Protein AF-A0A6P0VB14-F1 (afdb_monomer_lite)

Foldseek 3Di:
DLQVLQQVLCCVVVVDDSVLSVVQVVVVCVVVVVDDSVNSSVCSVVVQWDQDPSHIDGDVVVVVVPD

Secondary structure (DSSP, 8-state):
-HHHHHHHHHHHHH---HHHHHHHHHHHHHH-TT--HHHHHHHHHTT-EEEETTEEEE-HHHHTT--

pLDDT: mean 86.86, std 12.61, range [42.84, 95.19]

Sequence (67 aa):
MSKEQVFAIMLMRFNLSPAKATLIIQTWFKQHPAENWETLKKLLSNNQVIVHEGMLISNPVLARHAR

Structure (mmCIF, N/CA/C/O backbone):
data_AF-A0A6P0VB14-F1
#
_entry.id   AF-A0A6P0VB14-F1
#
loop_
_atom_site.group_PDB
_atom_site.id
_atom_site.type_symbol
_atom_site.label_atom_id
_atom_site.label_alt_id
_atom_site.label_comp_id
_atom_site.label_asym_id
_atom_site.label_entity_id
_atom_site.label_seq_id
_atom_site.pdbx_PDB_ins_code
_atom_site.Cartn_x
_atom_site.Cartn_y
_atom_site.Cartn_z
_atom_site.occupancy
_atom_site.B_iso_or_equiv
_atom_site.auth_seq_id
_atom_site.auth_comp_id
_atom_site.auth_asym_id
_atom_site.auth_atom_id
_atom_site.pdbx_PDB_model_num
ATOM 1 N N . MET A 1 1 ? -4.741 14.674 3.909 1.00 61.97 1 MET A N 1
ATOM 2 C CA . MET A 1 1 ? -5.243 14.679 2.517 1.00 61.97 1 MET A CA 1
ATOM 3 C C . MET A 1 1 ? -4.566 13.607 1.659 1.00 61.97 1 MET A C 1
ATOM 5 O O . MET A 1 1 ? -5.266 12.908 0.938 1.00 61.97 1 MET A O 1
ATOM 9 N N . SER A 1 2 ? -3.238 13.427 1.711 1.00 80.00 2 SER A N 1
ATOM 10 C CA . SER A 1 2 ? -2.543 12.413 0.886 1.00 80.00 2 SER A CA 1
ATOM 11 C C . SER A 1 2 ? -2.812 10.967 1.334 1.00 80.00 2 SER A C 1
ATOM 13 O O . SER A 1 2 ? -2.931 10.074 0.500 1.00 80.00 2 SER A O 1
ATOM 15 N N . LYS A 1 3 ? -2.963 10.730 2.644 1.00 90.25 3 LYS A N 1
ATOM 16 C CA . LYS A 1 3 ? -3.209 9.401 3.227 1.00 90.25 3 LYS A CA 1
ATOM 17 C C . LYS A 1 3 ? -4.596 8.860 2.881 1.00 90.25 3 LYS A C 1
ATOM 19 O O . LYS A 1 3 ? -4.718 7.717 2.453 1.00 90.25 3 LYS A O 1
ATOM 24 N N . GLU A 1 4 ? -5.631 9.682 3.027 1.00 92.38 4 GLU A N 1
ATOM 25 C CA . GLU A 1 4 ? -7.021 9.305 2.749 1.00 92.38 4 GLU A CA 1
ATOM 26 C C . GLU A 1 4 ? -7.200 8.919 1.277 1.00 92.38 4 GLU A C 1
ATOM 28 O O . GLU A 1 4 ? -7.866 7.937 0.967 1.00 92.38 4 GLU A O 1
ATOM 33 N N . GLN A 1 5 ? -6.531 9.638 0.371 1.00 92.00 5 GLN A N 1
ATOM 34 C CA . GLN A 1 5 ? -6.543 9.340 -1.061 1.00 92.00 5 GLN A CA 1
ATOM 35 C C . GLN A 1 5 ? -5.836 8.023 -1.393 1.00 92.00 5 GLN A C 1
ATOM 37 O O . GLN A 1 5 ? -6.357 7.245 -2.188 1.00 92.00 5 GLN A O 1
ATOM 42 N N . VAL A 1 6 ? -4.688 7.736 -0.766 1.00 93.69 6 VAL A N 1
ATOM 43 C CA . VAL A 1 6 ? -4.016 6.432 -0.906 1.00 93.69 6 VAL A CA 1
ATOM 44 C C . VAL A 1 6 ? -4.950 5.307 -0.466 1.00 93.69 6 VAL A C 1
ATOM 46 O O . VAL A 1 6 ? -5.129 4.342 -1.204 1.00 93.69 6 VAL A O 1
ATOM 49 N N . PHE A 1 7 ? -5.602 5.448 0.690 1.00 93.88 7 PHE A N 1
ATOM 50 C CA . PHE A 1 7 ? -6.575 4.461 1.158 1.00 93.88 7 PHE A CA 1
ATOM 51 C C . PHE A 1 7 ? -7.758 4.310 0.202 1.00 93.88 7 PHE A C 1
ATOM 53 O O . PHE A 1 7 ? -8.107 3.184 -0.137 1.00 93.88 7 PHE A O 1
ATOM 60 N N . ALA A 1 8 ? -8.337 5.409 -0.282 1.00 93.56 8 ALA A N 1
ATOM 61 C CA . ALA A 1 8 ? -9.435 5.361 -1.242 1.00 93.56 8 ALA A CA 1
ATOM 62 C C . ALA A 1 8 ? -9.040 4.599 -2.515 1.00 93.56 8 ALA A C 1
ATOM 64 O O . ALA A 1 8 ? -9.773 3.712 -2.942 1.00 93.56 8 ALA A O 1
ATOM 65 N N . ILE A 1 9 ? -7.849 4.859 -3.070 1.00 91.69 9 ILE A N 1
ATOM 66 C CA . ILE A 1 9 ? -7.339 4.106 -4.223 1.00 91.69 9 ILE A CA 1
ATOM 67 C C . ILE A 1 9 ? -7.180 2.625 -3.863 1.00 91.69 9 ILE A C 1
ATOM 69 O O . ILE A 1 9 ? -7.617 1.768 -4.626 1.00 91.69 9 ILE A O 1
ATOM 73 N N . MET A 1 10 ? -6.606 2.305 -2.700 1.00 93.00 10 MET A N 1
ATOM 74 C CA . MET A 1 10 ? -6.401 0.916 -2.278 1.00 93.00 10 MET A CA 1
ATOM 75 C C . MET A 1 10 ? -7.711 0.132 -2.154 1.00 93.00 10 MET A C 1
ATOM 77 O O . MET A 1 10 ? -7.794 -1.010 -2.606 1.00 93.00 10 MET A O 1
ATOM 81 N N . LEU A 1 11 ? -8.743 0.758 -1.588 1.00 93.62 11 LEU A N 1
ATOM 82 C CA . LEU A 1 11 ? -10.061 0.155 -1.414 1.00 93.62 11 LEU A CA 1
ATOM 83 C C . LEU A 1 11 ? -10.816 0.050 -2.742 1.00 93.62 11 LEU A C 1
ATOM 85 O O . LEU A 1 11 ? -11.307 -1.019 -3.084 1.00 93.62 11 LEU A O 1
ATOM 89 N N . MET A 1 12 ? -10.890 1.139 -3.509 1.00 92.88 12 MET A N 1
ATOM 90 C CA . MET A 1 12 ? -11.727 1.205 -4.709 1.00 92.88 12 MET A CA 1
ATOM 91 C C . MET A 1 12 ? -11.107 0.479 -5.899 1.00 92.88 12 MET A C 1
ATOM 93 O O . MET A 1 12 ? -11.808 -0.191 -6.649 1.00 92.88 12 MET A O 1
ATOM 97 N N . ARG A 1 13 ? -9.793 0.611 -6.097 1.00 90.31 13 ARG A N 1
ATOM 98 C CA . ARG A 1 13 ? -9.127 0.094 -7.295 1.00 90.31 13 ARG A CA 1
ATOM 99 C C . ARG A 1 13 ? -8.726 -1.366 -7.162 1.00 90.31 13 ARG A C 1
ATOM 101 O O . ARG A 1 13 ? -8.856 -2.122 -8.117 1.00 90.31 13 ARG A O 1
ATOM 108 N N . PHE A 1 14 ? -8.201 -1.750 -6.002 1.00 88.50 14 PHE A N 1
ATOM 109 C CA . PHE A 1 14 ? -7.714 -3.111 -5.767 1.00 88.50 14 PHE A CA 1
ATOM 110 C C . PHE A 1 14 ? -8.726 -3.979 -5.011 1.00 88.50 14 PHE A C 1
ATOM 112 O O . PHE A 1 14 ? -8.417 -5.124 -4.692 1.00 88.50 14 PHE A O 1
ATOM 119 N N . ASN A 1 15 ? -9.923 -3.444 -4.734 1.00 88.50 15 ASN A N 1
ATOM 120 C CA . ASN A 1 15 ? -11.008 -4.119 -4.018 1.00 88.50 15 ASN A CA 1
ATOM 121 C C . ASN A 1 15 ? -10.542 -4.763 -2.697 1.00 88.50 15 ASN A C 1
ATOM 123 O O . ASN A 1 15 ? -10.912 -5.886 -2.347 1.00 88.50 15 ASN A O 1
ATOM 127 N N . LEU A 1 16 ? -9.646 -4.073 -1.987 1.00 89.50 16 LEU A N 1
ATOM 128 C CA . LEU A 1 16 ? -9.074 -4.557 -0.737 1.00 89.50 16 LEU A CA 1
ATOM 129 C C . LEU A 1 16 ? -9.987 -4.217 0.438 1.00 89.50 16 LEU A C 1
ATOM 131 O O . LEU A 1 16 ? -10.624 -3.168 0.465 1.00 89.50 16 LEU A O 1
ATOM 135 N N . SER A 1 17 ? -9.979 -5.062 1.469 1.00 93.06 17 SER A N 1
ATOM 136 C CA . SER A 1 17 ? -10.564 -4.685 2.756 1.00 93.06 17 SER A CA 1
ATOM 137 C C . SER A 1 17 ? -9.685 -3.639 3.466 1.00 93.06 17 SER A C 1
ATOM 139 O O . SER A 1 17 ? -8.464 -3.636 3.271 1.00 93.06 17 SER A O 1
ATOM 141 N N . PRO A 1 18 ? -10.247 -2.795 4.353 1.00 92.50 18 PRO A N 1
ATOM 142 C CA . PRO A 1 18 ? -9.474 -1.791 5.096 1.00 92.50 18 PRO A CA 1
ATOM 143 C C . PRO A 1 18 ? -8.281 -2.359 5.872 1.00 92.50 18 PRO A C 1
ATOM 145 O O . PRO A 1 18 ? -7.194 -1.776 5.858 1.00 92.50 18 PRO A O 1
ATOM 148 N N . ALA A 1 19 ? -8.450 -3.530 6.493 1.00 93.62 19 ALA A N 1
ATOM 149 C CA . ALA A 1 19 ? -7.376 -4.209 7.213 1.00 93.62 19 ALA A CA 1
ATOM 150 C C . ALA A 1 19 ? -6.232 -4.627 6.271 1.00 93.62 19 ALA A C 1
ATOM 152 O O . ALA A 1 19 ? -5.067 -4.347 6.554 1.00 93.62 19 ALA A O 1
ATOM 153 N N . LYS A 1 20 ? -6.556 -5.224 5.114 1.00 92.62 20 LYS A N 1
ATOM 154 C CA . LYS A 1 20 ? -5.553 -5.616 4.111 1.00 92.62 20 LYS A CA 1
ATOM 155 C C . LYS A 1 20 ? -4.859 -4.402 3.499 1.00 92.62 20 LYS A C 1
ATOM 157 O O . LYS A 1 20 ? -3.638 -4.403 3.394 1.00 92.62 20 LYS A O 1
ATOM 162 N N . ALA A 1 21 ? -5.607 -3.358 3.142 1.00 94.00 21 ALA A N 1
ATOM 163 C CA . ALA A 1 21 ? -5.038 -2.127 2.599 1.00 94.00 21 ALA A CA 1
ATOM 164 C C . ALA A 1 21 ? -4.032 -1.500 3.576 1.00 94.00 21 ALA A C 1
ATOM 166 O O . ALA A 1 21 ? -2.926 -1.144 3.178 1.00 94.00 21 ALA A O 1
ATOM 167 N N . THR A 1 22 ? -4.381 -1.440 4.865 1.00 94.00 22 THR A N 1
ATOM 168 C CA . THR A 1 22 ? -3.490 -0.924 5.912 1.00 94.00 22 THR A CA 1
ATOM 169 C C . THR A 1 22 ? -2.209 -1.743 6.010 1.00 94.00 22 THR A C 1
ATOM 171 O O . THR A 1 22 ? -1.122 -1.167 6.012 1.00 94.00 22 THR A O 1
ATOM 174 N N . LEU A 1 23 ? -2.327 -3.075 6.052 1.00 95.19 23 LEU A N 1
ATOM 175 C CA . LEU A 1 23 ? -1.175 -3.972 6.134 1.00 95.19 23 LEU A CA 1
ATOM 176 C C . LEU A 1 23 ? -0.237 -3.784 4.937 1.00 95.19 23 LEU A C 1
ATOM 178 O O . LEU A 1 23 ? 0.965 -3.627 5.118 1.00 95.19 23 LEU A O 1
ATOM 182 N N . ILE A 1 24 ? -0.789 -3.738 3.723 1.00 95.00 24 ILE A N 1
ATOM 183 C CA . ILE A 1 24 ? -0.010 -3.578 2.491 1.00 95.00 24 ILE A CA 1
ATOM 184 C C . ILE A 1 24 ? 0.750 -2.250 2.489 1.00 95.00 24 ILE A C 1
ATOM 186 O O . ILE A 1 24 ? 1.942 -2.221 2.192 1.00 95.00 24 ILE A O 1
ATOM 190 N N . ILE A 1 25 ? 0.080 -1.155 2.854 1.00 93.81 25 ILE A N 1
ATOM 191 C CA . ILE A 1 25 ? 0.701 0.171 2.925 1.00 93.81 25 ILE A CA 1
ATOM 192 C C . ILE A 1 25 ? 1.816 0.199 3.980 1.00 93.81 25 ILE A C 1
ATOM 194 O O . ILE A 1 25 ? 2.885 0.753 3.737 1.00 93.81 25 ILE A O 1
ATOM 198 N N . GLN A 1 26 ? 1.593 -0.400 5.153 1.00 93.88 26 GLN A N 1
ATOM 199 C CA . GLN A 1 26 ? 2.622 -0.479 6.193 1.00 93.88 26 GLN A CA 1
ATOM 200 C C . GLN A 1 26 ? 3.837 -1.282 5.727 1.00 93.88 26 GLN A C 1
ATOM 202 O O . GLN A 1 26 ? 4.969 -0.874 5.974 1.00 93.88 26 GLN A O 1
ATOM 207 N N . THR A 1 27 ? 3.612 -2.403 5.042 1.00 94.50 27 THR A N 1
ATOM 208 C CA . THR A 1 27 ? 4.686 -3.210 4.456 1.00 94.50 27 THR A CA 1
ATOM 209 C C . THR A 1 27 ? 5.468 -2.418 3.411 1.00 94.50 27 THR A C 1
ATOM 211 O O . TH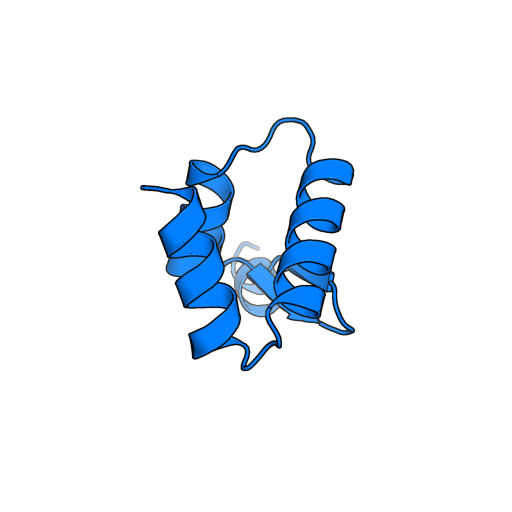R A 1 27 ? 6.695 -2.430 3.456 1.00 94.50 27 THR A O 1
ATOM 214 N N . TRP A 1 28 ? 4.786 -1.657 2.548 1.00 94.19 28 TRP A N 1
ATOM 215 C CA . TRP A 1 28 ? 5.436 -0.776 1.574 1.00 94.19 28 TRP A CA 1
ATOM 216 C C . TRP A 1 28 ? 6.373 0.228 2.252 1.00 94.19 28 TRP A C 1
ATOM 218 O O . TRP A 1 28 ? 7.553 0.277 1.932 1.00 94.19 28 TRP A O 1
ATOM 228 N N . PHE A 1 29 ? 5.899 0.971 3.257 1.00 94.31 29 PHE A N 1
ATOM 229 C CA . PHE A 1 29 ? 6.746 1.950 3.952 1.00 94.31 29 PHE A CA 1
ATOM 230 C C . PHE A 1 29 ? 7.890 1.320 4.754 1.00 94.31 29 PHE A C 1
ATOM 232 O O . PHE A 1 29 ? 8.923 1.957 4.939 1.00 94.31 29 PHE A O 1
ATOM 239 N N . LYS A 1 30 ? 7.749 0.067 5.207 1.00 93.81 30 LYS A N 1
ATOM 240 C CA . LYS A 1 30 ? 8.868 -0.677 5.806 1.00 93.81 30 LYS A CA 1
ATOM 241 C C . LYS A 1 30 ? 9.947 -1.022 4.778 1.00 93.81 30 LYS A C 1
ATOM 243 O O . LYS A 1 30 ? 11.124 -0.985 5.114 1.00 93.81 30 LYS A O 1
ATOM 248 N N . GLN A 1 31 ? 9.552 -1.365 3.553 1.00 91.94 31 GLN A N 1
ATOM 249 C CA . GLN A 1 31 ? 10.476 -1.677 2.457 1.00 91.94 31 GLN A CA 1
ATOM 250 C C . GLN A 1 31 ? 11.079 -0.411 1.827 1.00 91.94 31 GLN A C 1
ATOM 252 O O . GLN A 1 31 ? 12.223 -0.428 1.384 1.00 91.94 31 GLN A O 1
ATOM 257 N N . HIS A 1 32 ? 10.333 0.695 1.848 1.00 92.56 32 HIS A N 1
ATOM 258 C CA . HIS A 1 32 ? 10.687 1.977 1.244 1.00 92.56 32 HIS A CA 1
ATOM 259 C C . HIS A 1 32 ? 10.679 3.110 2.291 1.00 92.56 32 HIS A C 1
ATOM 261 O O . HIS A 1 32 ? 9.854 4.022 2.211 1.00 92.56 32 HIS A O 1
ATOM 267 N N . PRO A 1 33 ? 11.591 3.097 3.283 1.00 92.06 33 PRO A N 1
ATOM 268 C CA . PRO A 1 33 ? 11.558 4.040 4.407 1.00 92.06 33 PRO A CA 1
ATOM 269 C C . PRO A 1 33 ? 11.811 5.504 4.011 1.00 92.06 33 PRO A C 1
ATOM 271 O O . PRO A 1 33 ? 11.472 6.408 4.768 1.00 92.06 33 PRO A O 1
ATOM 274 N N . ALA A 1 34 ? 12.400 5.749 2.835 1.00 91.75 34 ALA A N 1
ATOM 275 C CA . ALA A 1 34 ? 12.607 7.092 2.292 1.00 91.75 34 ALA A CA 1
ATOM 276 C C . ALA A 1 34 ? 11.359 7.667 1.594 1.00 91.75 34 ALA A C 1
ATOM 278 O O . ALA A 1 34 ? 11.319 8.857 1.279 1.00 91.75 34 ALA A O 1
ATOM 279 N N . GLU A 1 35 ? 10.347 6.841 1.318 1.00 92.00 35 GLU A N 1
ATOM 280 C CA . GLU A 1 35 ? 9.129 7.280 0.647 1.00 92.00 35 GLU A CA 1
ATOM 281 C C . GLU A 1 35 ? 8.097 7.827 1.632 1.00 92.00 35 GLU A C 1
ATOM 283 O O . GLU A 1 35 ? 8.010 7.426 2.790 1.00 92.00 35 GLU A O 1
ATOM 288 N N . ASN A 1 36 ? 7.255 8.735 1.143 1.00 93.62 36 ASN A N 1
ATOM 289 C CA . ASN A 1 36 ? 6.160 9.310 1.910 1.00 93.62 36 ASN A CA 1
ATOM 290 C C . ASN A 1 36 ? 4.809 9.067 1.214 1.00 93.62 36 ASN A C 1
ATOM 292 O O . ASN A 1 36 ? 4.722 8.514 0.114 1.00 93.62 36 ASN A O 1
ATOM 296 N N . TRP A 1 37 ? 3.729 9.501 1.863 1.00 94.19 37 TRP A N 1
ATOM 297 C CA . TRP A 1 37 ? 2.364 9.349 1.352 1.00 94.19 37 TRP A CA 1
ATOM 298 C C . TRP A 1 37 ? 2.134 9.997 -0.016 1.00 94.19 37 TRP A C 1
ATOM 300 O O . TRP A 1 37 ? 1.318 9.497 -0.787 1.00 94.19 37 TRP A O 1
ATOM 310 N N . GLU A 1 38 ? 2.825 11.092 -0.336 1.00 94.19 38 GLU A N 1
ATOM 311 C CA . GLU A 1 38 ? 2.699 11.732 -1.647 1.00 94.19 38 GLU A CA 1
ATOM 312 C C . GLU A 1 38 ? 3.387 10.928 -2.746 1.00 94.19 38 GLU A C 1
ATOM 314 O O . GLU A 1 38 ? 2.820 10.789 -3.830 1.00 94.19 38 GLU A O 1
ATOM 319 N N . THR A 1 39 ? 4.566 10.365 -2.468 1.00 92.44 39 THR A N 1
ATOM 320 C CA . THR A 1 39 ? 5.259 9.462 -3.395 1.00 92.44 39 THR A CA 1
ATOM 321 C C . THR A 1 39 ? 4.386 8.256 -3.703 1.00 92.44 39 THR A C 1
ATOM 323 O O . THR A 1 39 ? 4.087 7.998 -4.868 1.00 92.44 39 THR A O 1
ATOM 326 N N . LEU A 1 40 ? 3.873 7.585 -2.668 1.00 93.56 40 LEU A N 1
ATOM 327 C CA . LEU A 1 40 ? 3.002 6.428 -2.846 1.00 93.56 40 LEU A CA 1
ATOM 328 C C . LEU A 1 40 ? 1.715 6.790 -3.604 1.00 93.56 40 LEU A C 1
ATOM 330 O O . LEU A 1 40 ? 1.307 6.066 -4.511 1.00 93.56 40 LEU A O 1
ATOM 334 N N . LYS A 1 41 ? 1.099 7.942 -3.302 1.00 93.94 41 LYS A N 1
ATOM 335 C CA . LYS A 1 41 ? -0.049 8.451 -4.067 1.00 93.94 41 LYS A CA 1
ATOM 336 C C . LYS A 1 41 ? 0.297 8.608 -5.548 1.00 93.94 41 LYS A C 1
ATOM 338 O O . LYS A 1 41 ? -0.464 8.133 -6.383 1.00 93.94 41 LYS A O 1
ATOM 343 N N . LYS A 1 42 ? 1.418 9.258 -5.884 1.00 93.12 42 LYS A N 1
ATOM 344 C CA . LYS A 1 42 ? 1.850 9.445 -7.280 1.00 93.12 42 LYS A CA 1
ATOM 345 C C . LYS A 1 42 ? 2.050 8.103 -7.978 1.00 93.12 42 LYS A C 1
ATOM 347 O O . LYS A 1 42 ? 1.521 7.916 -9.068 1.00 93.12 42 LYS A O 1
ATOM 352 N N . LEU A 1 43 ? 2.731 7.156 -7.332 1.00 92.62 43 LEU A N 1
ATOM 353 C CA . LEU A 1 43 ? 2.951 5.814 -7.876 1.00 92.62 43 LEU A CA 1
ATOM 354 C C . LEU A 1 43 ? 1.628 5.090 -8.167 1.00 92.62 43 LEU A C 1
ATOM 356 O O . LEU A 1 43 ? 1.452 4.512 -9.241 1.00 92.62 43 LEU A O 1
ATOM 360 N N . LEU A 1 44 ? 0.678 5.158 -7.232 1.00 92.38 44 LEU A N 1
ATOM 361 C CA . LEU A 1 44 ? -0.652 4.567 -7.374 1.00 92.38 44 LEU A CA 1
ATOM 362 C C . LEU A 1 44 ? -1.470 5.244 -8.482 1.00 92.38 44 LEU A C 1
ATOM 364 O O . LEU A 1 44 ? -2.068 4.556 -9.308 1.00 92.38 44 LEU A O 1
ATOM 368 N N . SER A 1 45 ? -1.491 6.578 -8.524 1.00 90.38 45 SER A N 1
ATOM 369 C CA . SER A 1 45 ? -2.214 7.354 -9.540 1.00 90.38 45 SER A CA 1
ATOM 370 C C . SER A 1 45 ? -1.638 7.168 -10.945 1.00 90.38 45 SER A C 1
ATOM 372 O O . SER A 1 45 ? -2.398 7.129 -11.906 1.00 90.38 45 SER A O 1
ATOM 374 N N . ASN A 1 46 ? -0.322 6.988 -11.064 1.00 90.81 46 ASN A N 1
ATOM 375 C CA . ASN A 1 46 ? 0.366 6.782 -12.339 1.00 90.81 46 ASN A CA 1
ATOM 376 C C . ASN A 1 46 ? 0.416 5.307 -12.773 1.00 90.81 46 ASN A C 1
ATOM 378 O O . ASN A 1 46 ? 1.095 4.979 -13.743 1.00 90.81 46 ASN A O 1
ATOM 382 N N . ASN A 1 47 ? -0.255 4.397 -12.058 1.00 88.75 47 ASN A N 1
ATOM 383 C CA . ASN A 1 47 ? -0.228 2.951 -12.324 1.00 88.75 47 ASN A CA 1
ATOM 384 C C . ASN A 1 47 ?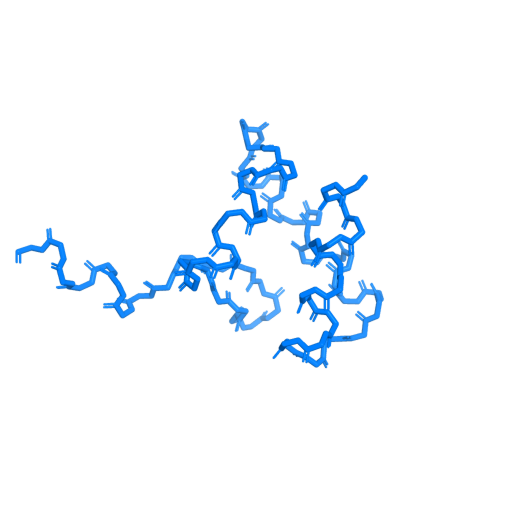 1.1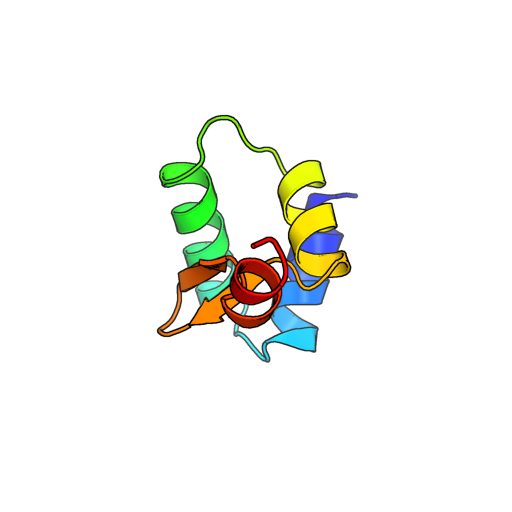84 2.337 -12.281 1.00 88.75 47 ASN A C 1
ATOM 386 O O . ASN A 1 47 ? 1.423 1.291 -12.889 1.00 88.75 47 ASN A O 1
ATOM 390 N N . GLN A 1 48 ? 2.115 2.974 -11.568 1.00 90.81 48 GLN A N 1
ATOM 391 C CA . GLN A 1 48 ? 3.506 2.534 -11.444 1.00 90.81 48 GLN A CA 1
ATOM 392 C C . GLN A 1 48 ? 3.678 1.417 -10.420 1.00 90.81 48 GLN A C 1
ATOM 394 O O . GLN A 1 48 ? 4.707 0.750 -10.428 1.00 90.81 48 GLN A O 1
ATOM 399 N N . VAL A 1 49 ? 2.668 1.177 -9.585 1.00 91.31 49 VAL A N 1
ATOM 400 C CA . VAL A 1 49 ? 2.611 0.051 -8.652 1.00 91.31 49 VAL A CA 1
ATOM 401 C C . VAL A 1 49 ? 1.310 -0.727 -8.825 1.00 91.31 49 VAL A C 1
ATOM 403 O O . VAL A 1 49 ? 0.272 -0.168 -9.191 1.00 91.31 49 VAL A O 1
ATOM 406 N N . ILE A 1 50 ? 1.374 -2.026 -8.560 1.00 91.50 50 ILE A N 1
ATOM 407 C CA . ILE A 1 50 ? 0.238 -2.949 -8.568 1.00 91.50 50 ILE A CA 1
ATOM 408 C C . ILE A 1 50 ? 0.219 -3.751 -7.270 1.00 91.50 50 ILE A C 1
ATOM 410 O O . ILE A 1 50 ? 1.251 -3.912 -6.621 1.00 91.50 50 ILE A O 1
ATOM 414 N N . VAL A 1 51 ? -0.950 -4.277 -6.907 1.00 90.56 51 VAL A N 1
ATOM 415 C CA . VAL A 1 51 ? -1.059 -5.252 -5.819 1.00 90.56 51 VAL A CA 1
ATOM 416 C C . VAL A 1 51 ? -0.861 -6.650 -6.396 1.00 90.56 51 VAL A C 1
ATOM 418 O O . VAL A 1 51 ? -1.626 -7.081 -7.256 1.00 90.56 51 VAL A O 1
ATOM 421 N N . HIS A 1 52 ? 0.154 -7.359 -5.915 1.00 87.56 52 HIS A N 1
ATOM 422 C CA . HIS A 1 52 ? 0.451 -8.740 -6.278 1.00 87.56 52 HIS A CA 1
ATOM 423 C C . HIS A 1 52 ? 0.717 -9.541 -5.006 1.00 87.56 52 HIS A C 1
ATOM 425 O O . HIS A 1 52 ? 1.470 -9.09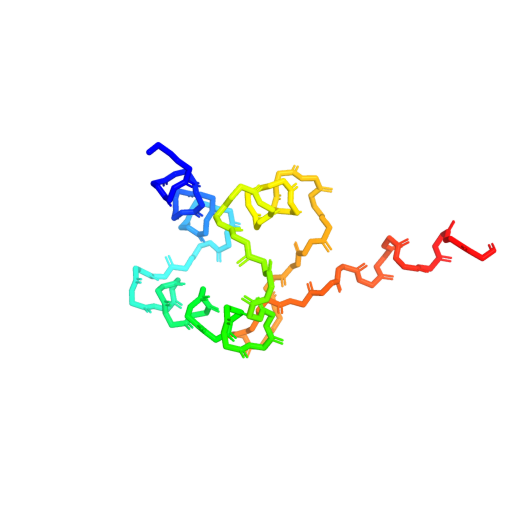2 -4.149 1.00 87.56 52 HIS A O 1
ATOM 431 N N . GLU A 1 53 ? 0.035 -10.678 -4.847 1.00 86.44 53 GLU A N 1
ATOM 432 C CA . GLU A 1 53 ? 0.161 -11.558 -3.670 1.00 86.44 53 GLU A CA 1
ATOM 433 C C . GLU A 1 53 ? 0.044 -10.832 -2.314 1.00 86.44 53 GLU A C 1
ATOM 435 O O . GLU A 1 53 ? 0.678 -11.184 -1.325 1.00 86.44 53 GLU A O 1
ATOM 440 N N . GLY A 1 54 ? -0.794 -9.792 -2.252 1.00 86.06 54 GLY A N 1
ATOM 441 C CA . GLY A 1 54 ? -0.971 -9.011 -1.026 1.00 86.06 54 GLY A CA 1
ATOM 442 C C . GLY A 1 54 ? 0.217 -8.107 -0.690 1.00 86.06 54 GLY A C 1
ATOM 443 O O . GLY A 1 54 ? 0.405 -7.771 0.474 1.00 86.06 54 GLY A O 1
ATOM 444 N N . MET A 1 55 ? 0.998 -7.693 -1.688 1.00 89.44 55 MET A N 1
ATOM 445 C CA . MET A 1 55 ? 2.058 -6.691 -1.576 1.00 89.44 55 MET A CA 1
ATOM 446 C C . MET A 1 55 ? 1.939 -5.662 -2.700 1.00 89.44 55 MET A C 1
ATOM 448 O O . MET A 1 55 ? 1.451 -5.971 -3.786 1.00 89.44 55 MET A O 1
ATOM 452 N N . LEU A 1 56 ? 2.372 -4.426 -2.440 1.00 91.88 56 LEU A N 1
ATOM 453 C CA . LEU A 1 56 ? 2.572 -3.440 -3.499 1.00 91.88 56 LEU A CA 1
ATOM 454 C C . LEU A 1 56 ? 3.931 -3.697 -4.142 1.00 91.88 56 LEU A C 1
ATOM 456 O O . LEU A 1 56 ? 4.938 -3.757 -3.445 1.00 91.88 56 LEU A O 1
ATOM 460 N N . ILE A 1 57 ? 3.946 -3.845 -5.462 1.00 89.94 57 ILE A N 1
ATOM 461 C CA . ILE A 1 5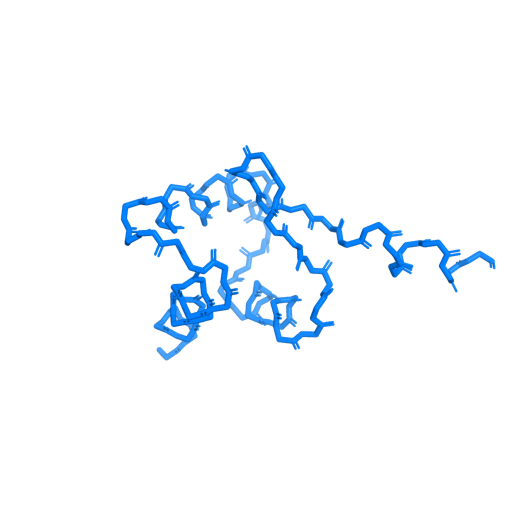7 ? 5.167 -4.014 -6.250 1.00 89.94 57 ILE A CA 1
ATOM 462 C C . ILE A 1 57 ? 5.160 -3.046 -7.428 1.00 89.94 57 ILE A C 1
ATOM 464 O O . ILE A 1 57 ? 4.095 -2.673 -7.928 1.00 89.94 57 ILE A O 1
ATOM 468 N N . SER A 1 58 ? 6.343 -2.664 -7.906 1.00 86.31 58 SER A N 1
ATOM 469 C CA . SER A 1 58 ? 6.480 -1.890 -9.141 1.00 86.31 58 SER A CA 1
ATOM 470 C C . SER A 1 58 ? 5.847 -2.635 -10.316 1.00 86.31 58 SER A C 1
ATOM 472 O O . SER A 1 58 ? 6.046 -3.837 -10.484 1.00 86.31 58 SER A O 1
ATOM 474 N N . ASN A 1 59 ? 5.084 -1.923 -11.143 1.00 82.00 59 ASN A N 1
ATOM 475 C CA . ASN A 1 59 ? 4.368 -2.502 -12.269 1.00 82.00 59 ASN A CA 1
ATOM 476 C C . ASN A 1 59 ? 5.364 -3.021 -13.330 1.00 82.00 59 ASN A C 1
ATOM 478 O O . ASN A 1 59 ? 6.023 -2.215 -14.001 1.00 82.00 59 ASN A O 1
ATOM 482 N N . PRO A 1 60 ? 5.463 -4.347 -13.541 1.00 66.94 60 PRO A N 1
ATOM 483 C CA . PRO A 1 60 ? 6.464 -4.928 -14.431 1.00 66.94 60 PRO A CA 1
ATOM 484 C C . PRO A 1 60 ? 6.216 -4.592 -15.907 1.00 66.94 60 PRO A C 1
ATOM 486 O O . PRO A 1 60 ? 7.142 -4.675 -16.709 1.00 66.94 60 PRO A O 1
ATOM 489 N N . VAL A 1 61 ? 4.996 -4.191 -16.285 1.00 64.38 61 VAL A N 1
ATOM 490 C CA . VAL A 1 61 ? 4.670 -3.791 -17.664 1.00 64.38 61 VAL A CA 1
ATOM 491 C C . VAL A 1 61 ? 5.357 -2.472 -18.027 1.00 64.38 61 VAL A C 1
ATOM 493 O O . VAL A 1 61 ? 5.863 -2.328 -19.138 1.00 64.38 61 VAL A O 1
ATOM 496 N N . LEU A 1 62 ? 5.453 -1.537 -17.078 1.00 58.56 62 LEU A N 1
ATOM 497 C CA . LEU A 1 62 ? 6.137 -0.257 -17.285 1.00 58.56 62 LEU A CA 1
ATOM 498 C C . LEU A 1 62 ? 7.664 -0.405 -17.21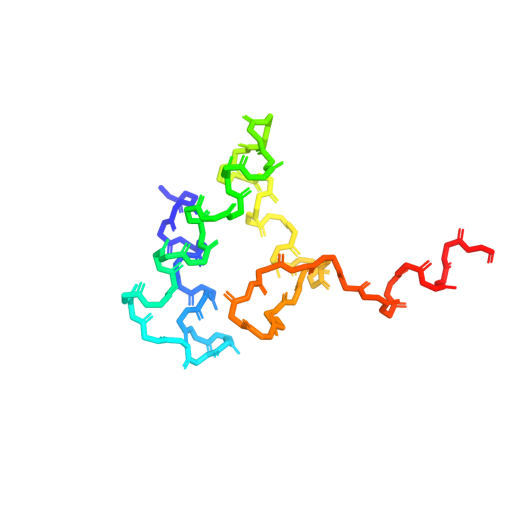8 1.00 58.56 62 LEU A C 1
ATOM 500 O O . LEU A 1 62 ? 8.371 0.267 -17.960 1.00 58.56 62 LEU A O 1
ATOM 504 N N . ALA A 1 63 ? 8.178 -1.342 -16.415 1.00 56.53 63 ALA A N 1
ATOM 505 C CA . ALA A 1 63 ? 9.615 -1.621 -16.335 1.00 56.53 63 ALA A CA 1
ATOM 506 C C . ALA A 1 63 ? 10.204 -2.206 -17.637 1.00 56.53 63 ALA A C 1
ATOM 508 O O . ALA A 1 63 ? 11.394 -2.049 -17.901 1.00 56.53 63 ALA A O 1
ATOM 509 N N . ARG A 1 64 ? 9.384 -2.873 -18.463 1.00 53.84 64 ARG A N 1
ATOM 510 C CA . ARG A 1 64 ? 9.824 -3.486 -19.732 1.00 53.84 64 ARG A CA 1
ATOM 511 C C . ARG A 1 64 ? 9.987 -2.495 -20.888 1.00 53.84 64 ARG A C 1
ATOM 513 O O . ARG A 1 64 ? 10.695 -2.821 -21.828 1.00 53.84 64 ARG A O 1
ATOM 520 N N . HIS A 1 65 ? 9.375 -1.313 -20.814 1.00 50.16 65 HIS A N 1
ATOM 521 C CA . HIS A 1 65 ? 9.416 -0.301 -21.883 1.00 50.16 65 HIS A CA 1
ATOM 522 C C . HIS A 1 65 ? 10.482 0.788 -21.659 1.00 50.16 65 HIS A C 1
ATOM 524 O O . HIS A 1 65 ? 10.538 1.754 -22.410 1.00 50.16 65 HIS A O 1
ATOM 530 N N . ALA A 1 66 ? 11.315 0.648 -20.623 1.00 51.84 66 ALA A N 1
ATOM 531 C CA . ALA A 1 66 ? 12.410 1.569 -20.307 1.00 51.84 66 ALA A CA 1
ATOM 532 C C . ALA A 1 66 ? 13.793 1.058 -20.775 1.00 51.84 66 ALA A C 1
ATOM 534 O O . ALA A 1 66 ? 14.811 1.516 -20.259 1.00 51.84 66 ALA A O 1
ATOM 535 N N . ARG A 1 67 ? 13.832 0.080 -21.692 1.00 42.84 67 ARG A N 1
ATOM 536 C CA . ARG A 1 67 ? 15.057 -0.464 -22.298 1.00 42.84 67 ARG A CA 1
ATOM 537 C C . ARG A 1 67 ? 15.103 -0.185 -23.788 1.00 42.84 67 ARG A C 1
ATOM 539 O O . ARG A 1 67 ? 14.031 -0.303 -24.418 1.00 42.84 67 ARG A O 1
#

Radius of gyration: 11.57 Å; chains: 1; bounding box: 27×26×30 Å